Protein AF-A0A1N7MFC1-F1 (afdb_monomer_lite)

Foldseek 3Di:
DKKKKWAWPVLLQLVLLLQCQLDDHDVSNCQFDPFFKAAPVGTTTTMHMDDDDPVSVVQLQDDTDDDPVQPCPVVHGPHDVVSSVLLSVQEDEDDDQEADDNRHIYMYPDDDNVVNCVSNRMDGDPPDD

Structure (mmCIF, N/CA/C/O backbone):
data_AF-A0A1N7MFC1-F1
#
_entry.id   AF-A0A1N7MFC1-F1
#
loop_
_atom_site.group_PDB
_atom_site.id
_atom_site.type_symbol
_atom_site.label_atom_id
_atom_site.label_alt_id
_atom_site.label_comp_id
_atom_site.label_asym_id
_atom_site.label_entity_id
_atom_site.label_seq_id
_atom_site.pdbx_PDB_ins_code
_atom_site.Cartn_x
_atom_site.Cartn_y
_atom_site.Cartn_z
_atom_site.occupancy
_atom_site.B_iso_or_equiv
_atom_site.auth_seq_id
_atom_site.auth_comp_id
_atom_site.auth_asym_id
_atom_site.auth_atom_id
_atom_site.pdbx_PDB_model_num
ATOM 1 N N . MET A 1 1 ? -9.029 -6.729 -11.750 1.00 90.50 1 MET A N 1
ATOM 2 C CA . MET A 1 1 ? -9.724 -7.204 -10.535 1.00 90.50 1 MET A CA 1
ATOM 3 C C . MET A 1 1 ? -9.499 -6.149 -9.487 1.00 90.50 1 MET A C 1
ATOM 5 O O . MET A 1 1 ? -8.380 -5.658 -9.390 1.00 90.50 1 MET A O 1
ATOM 9 N N . ARG A 1 2 ? -10.517 -5.794 -8.714 1.00 94.44 2 ARG A N 1
ATOM 10 C CA . ARG A 1 2 ? -10.350 -4.764 -7.697 1.00 94.44 2 ARG A CA 1
ATOM 11 C C . ARG A 1 2 ? -9.606 -5.302 -6.485 1.00 94.44 2 ARG A C 1
ATOM 13 O O . ARG A 1 2 ? -9.936 -6.381 -5.994 1.00 94.44 2 ARG A O 1
ATOM 20 N N . ILE A 1 3 ? -8.622 -4.537 -6.027 1.00 95.81 3 ILE A N 1
ATOM 21 C CA . ILE A 1 3 ? -7.920 -4.750 -4.765 1.00 95.81 3 ILE A CA 1
ATOM 22 C C . ILE A 1 3 ? -8.135 -3.510 -3.910 1.00 95.81 3 ILE A C 1
ATOM 24 O O . ILE A 1 3 ? -7.953 -2.386 -4.380 1.00 95.81 3 ILE A O 1
ATOM 28 N N . THR A 1 4 ? -8.523 -3.729 -2.661 1.00 97.50 4 THR A N 1
ATOM 29 C CA . THR A 1 4 ? -8.573 -2.693 -1.633 1.00 97.50 4 THR A CA 1
ATOM 30 C C . THR A 1 4 ? -7.494 -2.989 -0.611 1.00 97.50 4 THR A C 1
ATOM 32 O O . THR A 1 4 ? -7.359 -4.133 -0.182 1.00 97.50 4 THR A O 1
ATOM 35 N N . VAL A 1 5 ? -6.715 -1.977 -0.249 1.00 98.19 5 VAL A N 1
ATOM 36 C CA . VAL A 1 5 ? -5.572 -2.091 0.653 1.00 98.19 5 VAL A CA 1
ATOM 37 C C . VAL A 1 5 ? -5.760 -1.150 1.831 1.00 98.19 5 VAL A C 1
ATOM 39 O O . VAL A 1 5 ? -6.032 0.032 1.621 1.00 98.19 5 VAL A O 1
ATOM 42 N N . ALA A 1 6 ? -5.579 -1.666 3.043 1.00 98.44 6 ALA A N 1
ATOM 43 C CA . ALA A 1 6 ? -5.440 -0.898 4.270 1.00 98.44 6 ALA A CA 1
ATOM 44 C C . ALA A 1 6 ? -3.969 -0.888 4.699 1.00 98.44 6 ALA A C 1
ATOM 46 O O . ALA A 1 6 ? -3.378 -1.931 4.982 1.00 98.44 6 ALA A O 1
ATOM 47 N N . CYS A 1 7 ? -3.378 0.303 4.732 1.00 98.62 7 CYS A N 1
ATOM 48 C CA . CYS A 1 7 ? -2.017 0.537 5.185 1.00 98.62 7 CYS A CA 1
ATOM 49 C C . CYS A 1 7 ? -2.054 1.198 6.569 1.00 98.62 7 CYS A C 1
ATOM 51 O O . CYS A 1 7 ? -2.619 2.291 6.681 1.00 98.62 7 CYS A O 1
ATOM 53 N N . PRO A 1 8 ? -1.461 0.597 7.613 1.00 98.50 8 PRO A N 1
ATOM 54 C CA . PRO A 1 8 ? -1.375 1.238 8.919 1.00 98.50 8 PRO A CA 1
ATOM 55 C C . PRO A 1 8 ? -0.527 2.511 8.833 1.00 98.50 8 PRO A C 1
ATOM 57 O O . PRO A 1 8 ? 0.390 2.605 8.012 1.00 98.50 8 PRO A O 1
ATOM 60 N N . GLU A 1 9 ? -0.835 3.494 9.683 1.00 98.31 9 GLU A N 1
ATOM 61 C CA . GLU A 1 9 ? -0.192 4.818 9.693 1.00 98.31 9 GLU A CA 1
ATOM 62 C C . GLU A 1 9 ? 1.343 4.742 9.745 1.00 98.31 9 GLU A C 1
ATOM 64 O O . GLU A 1 9 ? 2.027 5.496 9.055 1.00 98.31 9 GLU A O 1
ATOM 69 N N . SER A 1 10 ? 1.885 3.774 10.486 1.00 98.12 10 SER A N 1
ATOM 70 C CA . SER A 1 10 ? 3.325 3.531 10.635 1.00 98.12 10 SER A CA 1
ATOM 71 C C . SER A 1 10 ? 4.030 3.045 9.362 1.00 98.12 10 SER A C 1
ATOM 73 O O . SER A 1 10 ? 5.252 3.151 9.283 1.00 98.12 10 SER A O 1
ATOM 75 N N . LEU A 1 11 ? 3.296 2.518 8.374 1.00 98.62 11 LEU A N 1
ATOM 76 C CA . LEU A 1 11 ? 3.854 1.945 7.142 1.00 98.62 11 LEU A CA 1
ATOM 77 C C . LEU A 1 11 ? 3.588 2.794 5.891 1.00 98.62 11 LEU A C 1
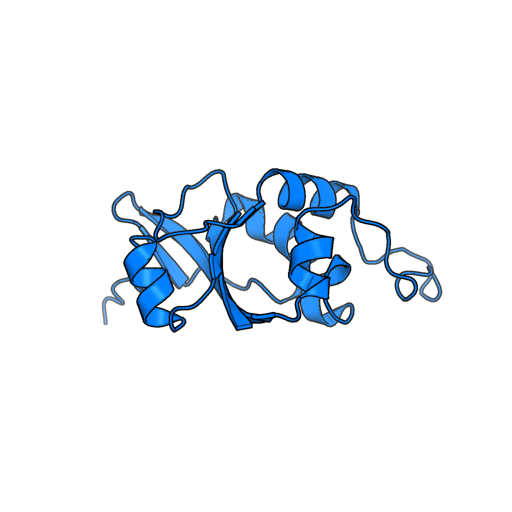ATOM 79 O O . LEU A 1 11 ? 4.024 2.409 4.809 1.00 98.62 11 LEU A O 1
ATOM 83 N N . ILE A 1 12 ? 2.914 3.944 6.010 1.00 98.69 12 ILE A N 1
ATOM 84 C CA . ILE A 1 12 ? 2.500 4.772 4.859 1.00 98.69 12 ILE A CA 1
ATOM 85 C C . ILE A 1 12 ? 3.685 5.167 3.968 1.00 98.69 12 ILE A C 1
ATOM 87 O O . ILE A 1 12 ? 3.604 5.046 2.745 1.00 98.69 12 ILE A O 1
ATOM 91 N N . GLU A 1 13 ? 4.791 5.624 4.560 1.00 98.44 13 GLU A N 1
ATOM 92 C CA . GLU A 1 13 ? 5.976 6.041 3.800 1.00 98.44 13 GLU A CA 1
ATOM 93 C C . GLU A 1 13 ? 6.563 4.871 2.996 1.00 98.44 13 GLU A C 1
ATOM 95 O O . GLU A 1 13 ? 6.757 4.969 1.781 1.00 98.44 13 GLU A O 1
ATOM 100 N N . ASP A 1 14 ? 6.772 3.732 3.656 1.00 98.75 14 ASP A N 1
ATOM 101 C CA . ASP A 1 14 ? 7.294 2.522 3.023 1.00 98.75 14 ASP A CA 1
ATOM 102 C C . ASP A 1 14 ? 6.338 2.003 1.932 1.00 98.75 14 ASP A C 1
ATOM 104 O O . ASP A 1 14 ? 6.770 1.632 0.835 1.00 98.75 14 ASP A O 1
ATOM 108 N N . ALA A 1 15 ? 5.029 2.033 2.195 1.00 98.62 15 ALA A N 1
ATOM 109 C CA . ALA A 1 15 ? 3.992 1.590 1.270 1.00 98.62 15 ALA A CA 1
ATOM 110 C C . ALA A 1 15 ? 3.910 2.469 0.015 1.00 98.62 15 ALA A C 1
ATOM 112 O O . ALA A 1 15 ? 3.705 1.951 -1.082 1.00 98.62 15 ALA A O 1
ATOM 113 N N . ASN A 1 16 ? 4.128 3.780 0.141 1.00 98.75 16 ASN A N 1
ATOM 114 C CA . ASN A 1 16 ? 4.210 4.690 -1.002 1.00 98.75 16 ASN A CA 1
ATOM 115 C C . ASN A 1 16 ? 5.445 4.410 -1.873 1.00 98.75 16 ASN A C 1
ATOM 117 O O . ASN A 1 16 ? 5.371 4.483 -3.102 1.00 98.75 16 ASN A O 1
ATOM 121 N N . HIS A 1 17 ? 6.570 4.007 -1.273 1.00 98.62 17 HIS A N 1
ATOM 122 C CA . HIS A 1 17 ? 7.718 3.531 -2.046 1.00 98.62 17 HIS A CA 1
ATOM 123 C C . HIS A 1 17 ? 7.427 2.220 -2.777 1.00 98.62 17 HIS A C 1
ATOM 125 O O . HIS A 1 17 ? 7.812 2.084 -3.939 1.00 98.62 17 HIS A O 1
ATOM 131 N N . LEU A 1 18 ? 6.715 1.282 -2.148 1.00 98.56 18 LEU A N 1
ATOM 132 C CA . LEU A 1 18 ? 6.266 0.064 -2.825 1.00 98.56 18 LEU A CA 1
ATOM 133 C C . LEU A 1 18 ? 5.278 0.368 -3.962 1.00 98.56 18 LEU A C 1
ATOM 135 O O . LEU A 1 18 ? 5.382 -0.229 -5.032 1.00 98.56 18 LEU A O 1
ATOM 139 N N . ALA A 1 19 ? 4.361 1.317 -3.771 1.00 98.19 19 ALA A N 1
ATOM 140 C CA . ALA A 1 19 ? 3.418 1.730 -4.805 1.00 98.19 19 ALA A CA 1
ATOM 141 C C . ALA A 1 19 ? 4.147 2.248 -6.055 1.00 98.19 19 ALA A C 1
ATOM 143 O O . ALA A 1 19 ? 3.868 1.774 -7.153 1.00 98.19 19 ALA A O 1
ATOM 144 N N . MET A 1 20 ? 5.164 3.103 -5.893 1.00 97.88 20 MET A N 1
ATOM 145 C CA . MET A 1 20 ? 6.024 3.539 -7.006 1.00 97.88 20 MET A CA 1
ATOM 146 C C . MET A 1 20 ? 6.710 2.374 -7.736 1.00 97.88 20 MET A C 1
ATOM 148 O O . MET A 1 20 ? 6.895 2.434 -8.951 1.00 97.88 20 MET A O 1
ATOM 152 N N . VAL A 1 21 ? 7.083 1.308 -7.023 1.00 97.62 21 VAL A N 1
ATOM 153 C CA . VAL A 1 21 ? 7.688 0.119 -7.641 1.00 97.62 21 VAL A CA 1
ATOM 154 C C . VAL A 1 21 ? 6.675 -0.681 -8.460 1.00 97.62 21 VAL A C 1
ATOM 156 O O . VAL A 1 21 ? 6.994 -1.130 -9.560 1.00 97.62 21 VAL A O 1
ATOM 159 N N . LEU A 1 22 ? 5.469 -0.883 -7.927 1.00 96.38 22 LEU A N 1
ATOM 160 C CA . LEU A 1 22 ? 4.472 -1.784 -8.514 1.00 96.38 22 LEU A CA 1
ATOM 161 C C . LEU A 1 22 ? 3.567 -1.119 -9.565 1.00 96.38 22 LEU A C 1
ATOM 163 O O . LEU A 1 22 ? 2.934 -1.828 -10.356 1.00 96.38 22 LEU A O 1
ATOM 167 N N . ALA A 1 23 ? 3.473 0.212 -9.564 1.00 93.94 23 ALA A N 1
ATOM 168 C CA . ALA A 1 23 ? 2.546 0.974 -10.394 1.00 93.94 23 ALA A CA 1
ATOM 169 C C . ALA A 1 23 ? 3.238 1.660 -11.592 1.00 93.94 23 ALA A C 1
ATOM 171 O O . ALA A 1 23 ? 3.934 1.001 -12.369 1.00 93.94 23 ALA A O 1
ATOM 172 N N . HIS A 1 24 ? 2.961 2.943 -11.827 1.00 91.69 24 HIS A N 1
ATOM 173 C CA . HIS A 1 24 ? 3.229 3.634 -13.085 1.00 91.69 24 HIS A CA 1
ATOM 174 C C . HIS A 1 24 ? 4.387 4.634 -13.012 1.00 91.69 24 HIS A C 1
ATOM 176 O O . HIS A 1 24 ? 5.063 4.828 -14.024 1.00 91.69 24 HIS A O 1
ATOM 182 N N . GLY A 1 25 ? 4.642 5.262 -11.863 1.00 94.62 25 GLY A N 1
ATOM 183 C CA . GLY A 1 25 ? 5.688 6.273 -11.754 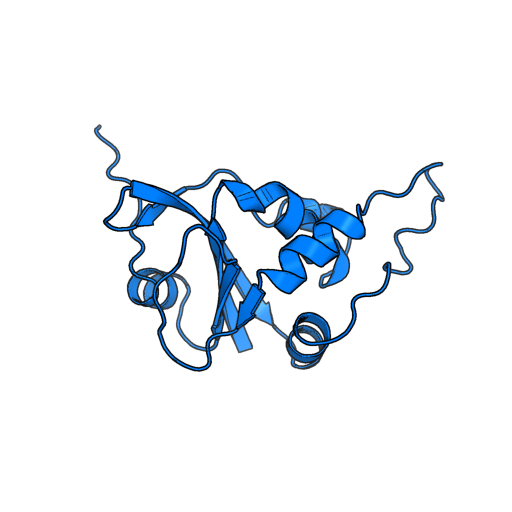1.00 94.62 25 GLY A CA 1
ATOM 184 C C . GLY A 1 25 ? 5.738 7.037 -10.426 1.00 94.62 25 GLY A C 1
ATOM 185 O O . GLY A 1 25 ? 5.128 6.636 -9.438 1.00 94.62 25 GLY A O 1
ATOM 186 N N . PRO A 1 26 ? 6.446 8.184 -10.397 1.00 95.19 26 PRO A N 1
ATOM 187 C CA . PRO A 1 26 ? 6.655 8.970 -9.177 1.00 95.19 26 PRO A CA 1
ATOM 188 C C . PRO A 1 26 ? 5.370 9.435 -8.475 1.00 95.19 26 PRO A C 1
ATOM 190 O O . PRO A 1 26 ? 5.361 9.596 -7.258 1.00 95.19 26 PRO A O 1
ATOM 193 N N . ALA A 1 27 ? 4.285 9.654 -9.227 1.00 96.12 27 ALA A N 1
ATOM 194 C CA . ALA A 1 27 ? 2.997 10.078 -8.673 1.00 96.12 27 ALA A CA 1
ATOM 195 C C . ALA A 1 27 ? 2.393 9.033 -7.719 1.00 96.12 27 ALA A C 1
ATOM 197 O O . ALA A 1 27 ? 1.685 9.394 -6.782 1.00 96.12 27 ALA A O 1
ATOM 198 N N . ASP A 1 28 ? 2.734 7.754 -7.892 1.00 97.25 28 ASP A N 1
ATOM 199 C CA . ASP A 1 28 ? 2.266 6.680 -7.014 1.00 97.25 28 ASP A CA 1
ATOM 200 C C . ASP A 1 28 ? 2.874 6.769 -5.603 1.00 97.25 28 ASP A C 1
ATOM 202 O O . ASP A 1 28 ? 2.379 6.132 -4.676 1.00 97.25 28 ASP A O 1
ATOM 206 N N . GLY A 1 29 ? 3.873 7.636 -5.392 1.00 97.19 29 GLY A N 1
ATOM 207 C CA . GLY A 1 29 ? 4.359 8.012 -4.062 1.00 97.19 29 GLY A CA 1
ATOM 208 C C . GLY A 1 29 ? 3.328 8.769 -3.210 1.00 97.19 29 GLY A C 1
ATOM 209 O O . GLY A 1 29 ? 3.622 9.109 -2.069 1.00 97.19 29 GLY A O 1
ATOM 210 N N . GLN A 1 30 ? 2.138 9.041 -3.754 1.00 97.19 30 GLN A N 1
ATOM 211 C CA . GLN A 1 30 ? 0.998 9.654 -3.067 1.00 97.19 30 GLN A CA 1
ATOM 212 C C . GLN A 1 30 ? -0.203 8.700 -2.943 1.00 97.19 30 GLN A C 1
ATOM 214 O O . GLN A 1 30 ? -1.309 9.147 -2.646 1.00 97.19 30 GLN A O 1
ATOM 219 N N . THR A 1 31 ? -0.009 7.398 -3.180 1.00 97.81 31 THR A N 1
ATOM 220 C CA . THR A 1 31 ? -1.086 6.392 -3.121 1.00 97.81 31 THR A CA 1
ATOM 221 C C . THR A 1 31 ? -1.780 6.378 -1.759 1.00 97.81 31 THR A C 1
ATOM 223 O O . THR A 1 31 ? -3.007 6.348 -1.681 1.00 97.81 31 THR A O 1
ATOM 226 N N . TYR A 1 32 ? -0.996 6.423 -0.683 1.00 98.06 32 TYR A N 1
ATOM 227 C CA . TYR A 1 32 ? -1.474 6.467 0.691 1.00 98.06 32 TYR A CA 1
ATOM 228 C C . TYR A 1 32 ? -1.269 7.876 1.249 1.00 98.06 32 TYR A C 1
ATOM 230 O O . TYR A 1 32 ? -0.139 8.314 1.477 1.00 98.06 32 TYR A O 1
ATOM 238 N N . GLY A 1 33 ? -2.383 8.589 1.429 1.00 95.50 33 GLY A N 1
ATOM 239 C CA . GLY A 1 33 ? -2.430 9.913 2.049 1.00 95.50 33 GLY A CA 1
ATOM 240 C C . GLY A 1 33 ? -2.597 9.851 3.569 1.00 95.50 33 GLY A C 1
ATOM 241 O O . GLY A 1 33 ? -2.216 8.878 4.215 1.00 95.50 33 GLY A O 1
ATOM 242 N N . ALA A 1 34 ? -3.199 10.892 4.151 1.00 95.75 34 ALA A N 1
ATOM 243 C CA . ALA A 1 34 ? -3.496 10.919 5.582 1.00 95.75 34 ALA A CA 1
ATOM 244 C C . ALA A 1 34 ? -4.455 9.772 5.978 1.00 95.75 34 ALA A C 1
ATOM 246 O O . ALA A 1 34 ? -5.427 9.519 5.257 1.00 95.75 34 ALA A O 1
ATOM 247 N N . PRO A 1 35 ? -4.228 9.090 7.117 1.00 95.06 35 PRO A N 1
ATOM 248 C CA . PRO A 1 35 ? -5.070 7.976 7.518 1.00 95.06 35 PRO A CA 1
ATOM 249 C C . PRO A 1 35 ? -6.451 8.471 7.964 1.00 95.06 35 PRO A C 1
ATOM 251 O O . PRO A 1 35 ? -6.589 9.242 8.922 1.00 95.06 35 PRO A O 1
ATOM 254 N N . GLY A 1 36 ? -7.463 8.018 7.224 1.00 95.81 36 GLY A N 1
ATOM 255 C CA . GLY A 1 36 ? -8.871 8.398 7.358 1.00 95.81 36 GLY A CA 1
ATOM 256 C C . GLY A 1 36 ? -9.784 7.228 7.716 1.00 95.81 36 GLY A C 1
ATOM 257 O O . GLY A 1 36 ? -10.990 7.340 7.537 1.00 95.81 36 GLY A O 1
ATOM 258 N N . TRP A 1 37 ? -9.219 6.111 8.174 1.00 97.12 37 TRP A N 1
ATOM 259 C CA . TRP A 1 37 ? -9.942 4.925 8.632 1.00 97.12 37 TRP A CA 1
ATOM 260 C C . TRP A 1 37 ? -9.378 4.464 9.973 1.00 97.12 37 TRP A C 1
ATOM 262 O O . TRP A 1 37 ? -8.193 4.671 10.243 1.00 97.12 37 TRP A O 1
ATOM 272 N N . VAL A 1 38 ? -10.219 3.857 10.806 1.00 97.62 38 VAL A N 1
ATOM 273 C CA . VAL A 1 38 ? -9.855 3.395 12.149 1.00 97.62 38 VAL A CA 1
ATOM 274 C C . VAL A 1 38 ? -10.430 2.004 12.417 1.00 97.62 38 VAL A C 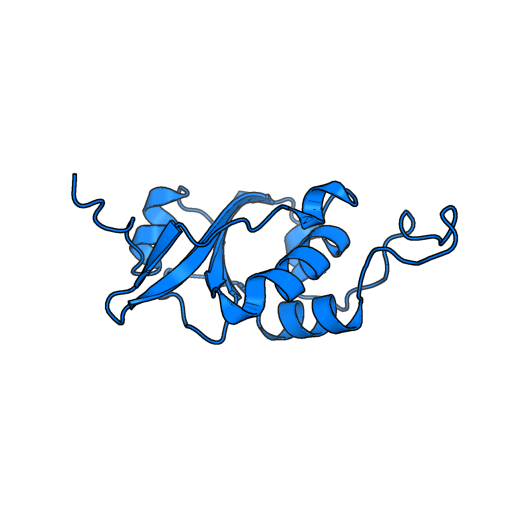1
ATOM 276 O O . VAL A 1 38 ? -11.526 1.699 11.943 1.00 97.62 38 VAL A O 1
ATOM 279 N N . ASP A 1 39 ? -9.693 1.164 13.143 1.00 97.06 39 ASP A N 1
ATOM 280 C CA . ASP A 1 39 ? -10.203 -0.111 13.663 1.00 97.06 39 ASP A CA 1
ATOM 281 C C . ASP A 1 39 ? -10.834 0.044 15.063 1.00 97.06 39 ASP A C 1
ATOM 283 O O . ASP A 1 39 ? -10.797 1.110 15.679 1.00 97.06 39 ASP A O 1
ATOM 287 N N . ALA A 1 40 ? -11.407 -1.034 15.605 1.00 96.06 40 ALA A N 1
ATOM 288 C CA . ALA A 1 40 ? -12.023 -1.018 16.937 1.00 96.06 40 ALA A CA 1
ATOM 289 C C . ALA A 1 40 ? -11.032 -0.755 18.094 1.00 96.06 40 ALA A C 1
ATOM 291 O O . ALA A 1 40 ? -11.463 -0.423 19.198 1.00 96.06 40 ALA A O 1
ATOM 292 N N . ALA A 1 41 ? -9.724 -0.912 17.861 1.00 95.94 41 ALA A N 1
ATOM 293 C CA . ALA A 1 41 ? -8.665 -0.647 18.833 1.00 95.94 41 ALA A CA 1
ATOM 294 C C . ALA A 1 41 ? -8.092 0.779 18.718 1.00 95.94 41 ALA A C 1
ATOM 296 O O . ALA A 1 41 ? -7.254 1.169 19.530 1.00 95.94 41 ALA A O 1
ATOM 297 N N . GLY A 1 42 ? -8.553 1.572 17.746 1.00 95.81 42 GLY A N 1
ATOM 298 C CA . GLY A 1 42 ? -8.098 2.941 17.526 1.00 95.81 42 GLY A CA 1
ATOM 299 C C . GLY A 1 42 ? -6.868 3.065 16.623 1.00 95.81 42 GLY A C 1
ATOM 300 O O . GLY A 1 42 ? -6.355 4.176 16.473 1.00 95.81 42 GLY A O 1
ATOM 301 N N . HIS A 1 43 ? -6.380 1.983 16.004 1.00 97.75 43 HIS A N 1
ATOM 302 C CA . HIS A 1 43 ? -5.290 2.102 15.034 1.00 97.75 43 HIS A CA 1
ATOM 303 C C . HIS A 1 43 ? -5.800 2.752 13.751 1.00 97.75 43 HIS A C 1
ATOM 305 O O . HIS A 1 43 ? -6.921 2.500 13.309 1.00 97.75 43 HIS A O 1
ATOM 311 N N . ARG A 1 44 ? -4.962 3.597 13.149 1.00 97.88 44 ARG A N 1
ATOM 312 C CA . ARG A 1 44 ? -5.329 4.432 12.005 1.00 97.88 44 ARG A CA 1
ATOM 313 C C . ARG A 1 44 ? -4.731 3.886 10.715 1.00 97.88 44 ARG A C 1
ATOM 315 O O . ARG A 1 44 ? -3.572 3.470 10.690 1.00 97.88 44 ARG A O 1
ATOM 322 N N . TYR A 1 45 ? -5.510 3.948 9.639 1.00 98.50 45 TYR A N 1
ATOM 323 C CA . TYR A 1 45 ? -5.155 3.378 8.343 1.00 98.50 45 TYR A CA 1
ATOM 324 C C . TYR A 1 45 ? -5.404 4.362 7.197 1.00 98.50 45 TYR A C 1
ATOM 326 O O . TYR A 1 45 ? -6.439 5.035 7.126 1.00 98.50 45 TYR A O 1
ATOM 334 N N . ALA A 1 46 ? -4.455 4.423 6.267 1.00 98.31 46 ALA A N 1
ATOM 335 C CA . ALA A 1 46 ? -4.645 4.995 4.942 1.00 98.31 46 ALA A CA 1
ATOM 336 C C . ALA A 1 46 ? -5.064 3.876 3.988 1.00 98.31 46 ALA A C 1
ATOM 338 O O . ALA A 1 46 ? -4.483 2.793 4.005 1.00 98.31 46 ALA A O 1
ATOM 339 N N . CYS A 1 47 ? -6.078 4.123 3.162 1.00 97.69 47 CYS A N 1
ATOM 340 C CA . CYS A 1 47 ? -6.661 3.081 2.325 1.00 97.69 47 CYS A CA 1
ATOM 341 C C . CYS A 1 47 ? -6.667 3.480 0.852 1.00 97.69 47 CYS A C 1
ATOM 343 O O . CYS A 1 47 ? -6.922 4.638 0.524 1.00 97.69 47 CYS A O 1
ATOM 345 N N . ALA A 1 48 ? -6.443 2.507 -0.028 1.00 97.50 48 ALA A N 1
ATOM 346 C CA . ALA A 1 48 ? -6.512 2.674 -1.476 1.00 97.50 48 ALA A CA 1
ATOM 347 C C . ALA A 1 48 ? -7.330 1.536 -2.096 1.00 97.50 48 ALA A C 1
ATOM 349 O O . ALA A 1 48 ? -7.268 0.399 -1.634 1.00 97.50 48 ALA A O 1
ATOM 350 N N . SER A 1 49 ? -8.098 1.823 -3.147 1.00 96.62 49 SER A N 1
ATOM 351 C CA . SER A 1 49 ? -8.838 0.809 -3.906 1.00 96.62 49 SER A CA 1
ATOM 352 C C . SER A 1 49 ? -8.632 1.047 -5.394 1.00 96.62 49 SER A C 1
ATOM 354 O O . SER A 1 49 ? -8.876 2.150 -5.883 1.00 96.62 49 SER A O 1
ATOM 356 N N . PHE A 1 50 ? -8.148 0.034 -6.109 1.00 95.25 50 PHE A N 1
ATOM 357 C CA . PHE A 1 50 ? -7.741 0.165 -7.507 1.00 95.25 50 PHE A CA 1
ATOM 358 C C . PHE A 1 50 ? -7.959 -1.128 -8.295 1.00 95.25 50 PHE A C 1
ATOM 360 O O . PHE A 1 50 ? -8.088 -2.220 -7.737 1.00 95.25 50 PHE A O 1
ATOM 367 N N . GLU A 1 51 ? -7.995 -1.002 -9.621 1.00 94.69 51 GLU A N 1
ATOM 368 C CA . GLU A 1 51 ? -8.004 -2.152 -10.522 1.00 94.69 51 GLU A CA 1
ATOM 369 C C . GLU A 1 51 ? -6.589 -2.705 -10.697 1.00 94.69 51 GLU A C 1
ATOM 371 O O . GLU A 1 51 ? -5.704 -2.058 -11.253 1.00 94.69 51 GLU A O 1
ATOM 376 N N . ALA A 1 52 ? -6.385 -3.940 -10.254 1.00 93.06 52 ALA A N 1
ATOM 377 C CA . ALA A 1 52 ? -5.147 -4.674 -10.424 1.00 93.06 52 ALA A CA 1
ATOM 378 C C . ALA A 1 52 ? -5.224 -5.623 -11.627 1.00 93.06 52 ALA A C 1
ATOM 380 O O . ALA A 1 52 ? -6.167 -6.412 -11.794 1.00 93.06 52 ALA A O 1
ATOM 381 N N . ARG A 1 53 ? -4.175 -5.578 -12.452 1.00 93.00 53 ARG A N 1
ATOM 382 C CA . ARG A 1 53 ? -3.881 -6.590 -13.476 1.00 93.00 53 ARG A CA 1
ATOM 383 C C . ARG A 1 53 ? -3.222 -7.814 -12.836 1.00 93.00 53 ARG A C 1
ATOM 385 O O . ARG A 1 53 ? -2.527 -7.678 -11.835 1.00 93.00 53 ARG A O 1
ATOM 392 N N . ALA A 1 54 ? -3.342 -8.990 -13.454 1.00 90.81 54 ALA A N 1
ATOM 393 C CA . ALA A 1 54 ? -2.696 -10.214 -12.957 1.00 90.81 54 ALA A CA 1
ATOM 394 C C . ALA A 1 54 ? -1.176 -10.049 -12.743 1.00 90.81 54 ALA A C 1
ATOM 396 O O . ALA A 1 54 ? -0.629 -10.533 -11.757 1.00 90.81 54 ALA A O 1
ATOM 397 N N . ALA A 1 55 ? -0.507 -9.281 -13.612 1.00 91.06 55 ALA A N 1
ATOM 398 C CA . ALA A 1 55 ? 0.915 -8.968 -13.468 1.00 91.06 55 ALA A CA 1
ATOM 399 C C . ALA A 1 55 ? 1.245 -8.157 -12.200 1.00 91.06 55 ALA A C 1
ATOM 401 O O . ALA A 1 55 ? 2.338 -8.295 -11.668 1.00 91.06 55 ALA A O 1
ATOM 402 N N . TRP A 1 56 ? 0.315 -7.333 -11.704 1.00 92.62 56 TRP A N 1
ATOM 403 C CA . TRP A 1 56 ? 0.502 -6.597 -10.451 1.00 92.62 56 TRP A CA 1
ATOM 404 C C . TRP A 1 56 ? 0.516 -7.560 -9.263 1.00 92.62 56 TRP A C 1
ATOM 406 O O . TRP A 1 56 ? 1.394 -7.468 -8.419 1.00 92.62 56 TRP A O 1
ATOM 416 N N . ILE A 1 57 ? -0.401 -8.534 -9.245 1.00 91.75 57 ILE A N 1
ATOM 417 C CA . ILE A 1 57 ? -0.486 -9.552 -8.185 1.00 91.75 57 ILE A CA 1
ATOM 418 C C . ILE A 1 57 ? 0.794 -10.387 -8.152 1.00 91.75 57 ILE A C 1
ATOM 420 O O . ILE A 1 57 ? 1.396 -10.555 -7.096 1.00 91.75 57 ILE A O 1
ATOM 424 N N . ALA A 1 58 ? 1.248 -10.842 -9.323 1.00 92.00 58 ALA A N 1
ATOM 425 C CA . ALA A 1 58 ? 2.499 -11.582 -9.441 1.00 92.00 58 ALA A CA 1
ATOM 426 C C . ALA A 1 58 ? 3.708 -10.756 -8.965 1.00 92.00 58 ALA A C 1
ATOM 428 O O . ALA A 1 58 ? 4.562 -11.279 -8.257 1.00 92.00 58 ALA A O 1
ATOM 429 N N . ALA A 1 59 ? 3.770 -9.465 -9.313 1.00 92.25 59 ALA A N 1
ATOM 430 C CA . ALA A 1 59 ? 4.846 -8.577 -8.877 1.00 92.25 59 ALA A CA 1
ATOM 431 C C . ALA A 1 59 ? 4.811 -8.308 -7.364 1.00 92.25 59 ALA A C 1
ATOM 433 O O . ALA A 1 59 ? 5.853 -8.327 -6.720 1.00 92.25 59 ALA A O 1
ATOM 434 N N . ALA A 1 60 ? 3.622 -8.119 -6.786 1.00 93.62 60 ALA A N 1
ATOM 435 C CA . ALA A 1 60 ? 3.442 -7.899 -5.354 1.00 93.62 60 ALA A CA 1
ATOM 436 C C . ALA A 1 60 ? 3.920 -9.094 -4.509 1.00 93.62 60 ALA A C 1
ATOM 438 O O . ALA A 1 60 ? 4.409 -8.899 -3.399 1.00 93.62 60 ALA A O 1
ATOM 439 N N . GLN A 1 61 ? 3.821 -10.313 -5.048 1.00 92.31 61 GLN A N 1
ATOM 440 C CA . GLN A 1 61 ? 4.219 -11.563 -4.389 1.00 92.31 61 GLN A CA 1
ATOM 441 C C . GLN A 1 61 ? 5.637 -12.042 -4.754 1.00 92.31 61 GLN A C 1
ATOM 443 O O . GLN A 1 61 ? 6.117 -13.024 -4.189 1.00 92.31 61 GLN A O 1
ATOM 448 N N . GLY A 1 62 ? 6.296 -11.393 -5.716 1.00 93.81 62 GLY A N 1
ATOM 449 C CA . GLY A 1 62 ? 7.623 -11.765 -6.210 1.00 93.81 62 GLY A CA 1
ATOM 450 C C . GLY A 1 62 ? 8.715 -10.773 -5.800 1.00 93.81 62 GLY A C 1
ATOM 451 O O . GLY A 1 62 ? 8.415 -9.715 -5.257 1.00 93.81 62 GLY A O 1
ATOM 452 N N . PRO A 1 63 ? 9.997 -11.067 -6.075 1.00 95.19 63 PRO A N 1
ATOM 453 C CA . PRO A 1 63 ? 11.081 -10.128 -5.801 1.00 95.19 63 PRO A CA 1
ATOM 454 C C . PRO A 1 63 ? 10.875 -8.787 -6.520 1.00 95.19 63 PRO A C 1
ATOM 456 O O . PRO A 1 63 ? 10.725 -8.754 -7.744 1.00 95.19 63 PRO A O 1
ATOM 459 N N . ILE A 1 64 ? 10.907 -7.679 -5.776 1.00 96.25 64 ILE A N 1
ATOM 460 C CA . ILE A 1 64 ? 10.844 -6.339 -6.368 1.00 96.25 64 ILE A CA 1
ATOM 461 C C . ILE A 1 64 ? 12.172 -5.928 -7.007 1.00 96.25 64 ILE A C 1
ATOM 463 O O . ILE A 1 64 ? 13.257 -6.199 -6.491 1.00 96.25 64 ILE A O 1
ATOM 467 N N . ALA A 1 65 ? 12.077 -5.200 -8.116 1.00 96.12 65 ALA A N 1
ATOM 468 C CA . ALA A 1 65 ? 13.207 -4.588 -8.801 1.00 96.12 65 ALA A CA 1
ATOM 469 C C . ALA A 1 65 ? 12.981 -3.081 -8.940 1.00 96.12 65 ALA A C 1
ATOM 471 O O . ALA A 1 65 ? 11.841 -2.616 -8.976 1.00 96.12 65 ALA A O 1
ATOM 472 N N . ARG A 1 66 ? 14.069 -2.308 -9.028 1.00 96.75 66 ARG A N 1
ATOM 473 C CA . ARG A 1 66 ? 13.964 -0.866 -9.266 1.00 96.75 66 ARG A CA 1
ATOM 474 C C . ARG A 1 66 ? 13.325 -0.622 -10.643 1.00 96.75 66 ARG A C 1
ATOM 476 O O . ARG A 1 66 ? 13.820 -1.187 -11.621 1.00 96.75 66 ARG A O 1
ATOM 483 N N . PRO A 1 67 ? 12.275 0.210 -10.746 1.00 95.69 67 PRO A N 1
ATOM 484 C CA . PRO A 1 67 ? 11.679 0.543 -12.032 1.00 95.69 67 PRO A CA 1
ATOM 485 C C . PRO A 1 67 ? 12.665 1.245 -12.967 1.00 95.69 67 PRO A C 1
ATOM 487 O O . PRO A 1 67 ? 13.478 2.054 -12.526 1.00 95.69 67 PRO A O 1
ATOM 490 N N . ALA A 1 68 ? 12.544 0.993 -14.272 1.00 94.81 68 ALA A N 1
ATOM 491 C CA . ALA A 1 68 ? 13.426 1.591 -15.277 1.00 94.81 68 ALA A CA 1
ATOM 492 C C . ALA A 1 68 ? 13.324 3.124 -15.351 1.00 94.81 68 ALA A C 1
ATOM 494 O O . ALA A 1 68 ? 14.283 3.762 -15.760 1.00 94.81 68 ALA A O 1
ATOM 495 N N . TRP A 1 69 ? 12.190 3.711 -14.953 1.00 94.31 69 TRP A N 1
ATOM 496 C CA . TRP A 1 6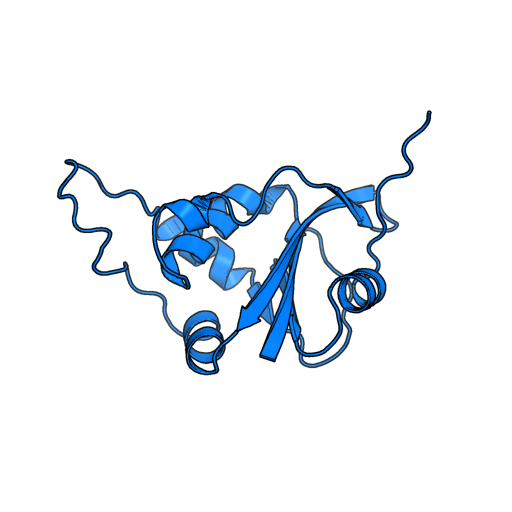9 ? 12.012 5.167 -14.916 1.00 94.31 69 TRP A CA 1
ATOM 497 C C . TRP A 1 69 ? 12.794 5.837 -13.777 1.00 94.31 69 TRP A C 1
ATOM 499 O O . TRP A 1 69 ? 13.026 7.041 -13.818 1.00 94.31 69 TRP A O 1
ATOM 509 N N . ASP A 1 70 ? 13.194 5.082 -12.750 1.00 95.81 70 ASP A N 1
ATOM 510 C CA . ASP A 1 70 ? 13.963 5.597 -11.619 1.00 95.81 70 ASP A CA 1
ATOM 511 C C . ASP A 1 70 ? 15.468 5.496 -11.924 1.00 95.81 70 ASP A C 1
ATOM 513 O O . ASP A 1 70 ? 16.209 4.732 -11.304 1.00 95.81 70 ASP A O 1
ATOM 517 N N . ASP A 1 71 ? 15.910 6.233 -12.946 1.00 90.00 71 ASP A N 1
ATOM 518 C CA . ASP A 1 71 ? 17.200 6.074 -13.639 1.00 90.00 71 ASP A CA 1
ATOM 519 C C . ASP A 1 71 ? 18.268 7.138 -13.302 1.00 90.00 71 ASP A C 1
ATOM 521 O O . ASP A 1 71 ? 19.312 7.200 -13.950 1.00 90.00 71 ASP A O 1
ATOM 525 N N . LYS A 1 72 ? 18.058 7.955 -12.257 1.00 86.00 72 LYS A N 1
ATOM 526 C CA . LYS A 1 72 ? 18.924 9.094 -11.858 1.00 86.00 72 LYS A CA 1
ATOM 527 C C . LYS A 1 72 ? 19.088 10.196 -12.907 1.00 86.00 72 LYS A C 1
ATOM 529 O O . LYS A 1 72 ? 19.968 11.040 -12.742 1.00 86.00 72 LYS A O 1
ATOM 534 N N . THR A 1 73 ? 18.247 10.279 -13.931 1.00 83.12 73 THR A N 1
ATOM 535 C CA . THR A 1 73 ? 18.259 11.424 -14.867 1.00 83.12 73 THR A CA 1
ATOM 536 C C . THR A 1 73 ? 18.136 12.783 -14.157 1.00 83.12 73 THR A C 1
ATOM 538 O O . THR A 1 73 ? 18.661 13.785 -14.634 1.00 83.12 73 THR A O 1
ATOM 541 N N . THR A 1 74 ? 17.534 12.812 -12.963 1.00 79.81 74 THR A N 1
ATOM 542 C CA . THR A 1 74 ? 17.420 13.985 -12.073 1.00 79.81 74 THR A CA 1
ATOM 543 C C . THR A 1 74 ? 18.560 14.127 -11.047 1.00 79.81 74 THR A C 1
ATOM 545 O O . THR A 1 74 ? 18.480 14.946 -10.132 1.00 79.81 74 THR A O 1
ATOM 548 N N . GLY A 1 75 ? 19.621 13.322 -11.154 1.00 88.31 75 GLY A N 1
ATOM 549 C CA . GLY A 1 75 ? 20.777 13.318 -10.248 1.00 88.31 75 GLY A CA 1
ATOM 550 C C . GLY A 1 75 ? 20.621 12.459 -8.986 1.00 88.31 75 GLY A C 1
ATOM 551 O O . GLY A 1 75 ? 21.591 12.279 -8.250 1.00 88.31 75 GLY A O 1
ATOM 552 N N . ARG A 1 76 ? 19.439 11.884 -8.725 1.00 91.44 76 ARG A N 1
ATOM 553 C CA . ARG A 1 76 ? 19.190 10.962 -7.602 1.00 91.44 76 ARG A CA 1
ATOM 554 C C . ARG A 1 76 ? 18.095 9.949 -7.929 1.00 91.44 76 ARG A C 1
ATOM 556 O O . ARG A 1 76 ? 17.282 10.189 -8.813 1.00 91.44 76 ARG A O 1
ATOM 563 N N . TYR A 1 77 ? 18.066 8.842 -7.189 1.00 95.06 77 TYR A N 1
ATOM 564 C CA . TYR A 1 77 ? 16.900 7.958 -7.179 1.00 95.06 77 TYR A CA 1
ATOM 565 C C . TYR A 1 77 ? 15.767 8.601 -6.377 1.00 95.06 77 TYR A C 1
ATOM 567 O O . TYR A 1 77 ? 16.017 9.238 -5.351 1.00 95.06 77 TYR A O 1
ATOM 575 N N . ILE A 1 78 ? 14.538 8.410 -6.842 1.00 95.75 78 ILE A N 1
ATOM 576 C CA . ILE A 1 78 ? 13.311 8.803 -6.147 1.00 95.75 78 ILE A CA 1
ATOM 577 C C . ILE A 1 78 ? 12.832 7.645 -5.263 1.00 95.75 78 ILE A C 1
ATOM 579 O O . ILE A 1 78 ? 12.393 7.869 -4.136 1.00 95.75 78 ILE A O 1
ATOM 583 N N . VAL A 1 79 ? 12.952 6.395 -5.730 1.00 97.75 79 VAL A N 1
ATOM 584 C CA . VAL A 1 79 ? 12.466 5.233 -4.977 1.00 97.75 79 VAL A CA 1
ATOM 585 C C . VAL A 1 79 ? 13.491 4.779 -3.940 1.00 97.75 79 VAL A C 1
ATOM 587 O O . VAL A 1 79 ? 14.619 4.378 -4.260 1.00 97.75 79 VAL A O 1
ATOM 590 N N . ASN A 1 80 ? 13.067 4.740 -2.679 1.00 97.94 80 ASN A N 1
ATOM 591 C CA . ASN A 1 80 ? 13.771 4.030 -1.626 1.00 97.94 80 ASN A CA 1
ATOM 592 C C . ASN A 1 80 ? 13.434 2.528 -1.696 1.00 97.94 80 ASN A C 1
ATOM 594 O O . ASN A 1 80 ? 12.416 2.074 -1.183 1.00 97.94 80 ASN A O 1
ATOM 598 N N . MET A 1 81 ? 14.305 1.741 -2.334 1.00 98.12 81 MET A N 1
ATOM 599 C CA . MET A 1 81 ? 14.087 0.294 -2.500 1.00 98.12 81 MET A CA 1
ATOM 600 C C . MET A 1 81 ? 14.123 -0.483 -1.178 1.00 98.12 81 MET A C 1
ATOM 602 O O . MET A 1 81 ? 13.495 -1.532 -1.083 1.00 98.12 81 MET A O 1
ATOM 606 N N . ALA A 1 82 ? 14.824 0.017 -0.154 1.00 98.38 82 ALA A N 1
ATOM 607 C CA . ALA A 1 82 ? 14.823 -0.618 1.163 1.00 98.38 82 ALA A CA 1
ATOM 608 C C . ALA A 1 82 ? 13.468 -0.433 1.864 1.00 98.38 82 ALA A C 1
ATOM 610 O O . ALA A 1 82 ? 12.954 -1.375 2.458 1.00 98.38 82 ALA A O 1
ATOM 611 N N . ALA A 1 83 ? 12.875 0.758 1.744 1.00 98.56 83 ALA A N 1
ATOM 612 C CA . ALA A 1 83 ? 11.519 1.042 2.209 1.00 98.56 83 ALA A CA 1
ATOM 613 C C . ALA A 1 83 ? 10.476 0.196 1.465 1.00 98.56 83 ALA A C 1
ATOM 615 O O . ALA A 1 83 ? 9.675 -0.490 2.093 1.00 98.56 83 ALA A O 1
ATOM 616 N N . ALA A 1 84 ? 10.566 0.139 0.132 1.00 98.56 84 ALA A N 1
ATOM 617 C CA . ALA A 1 84 ? 9.698 -0.716 -0.673 1.00 98.56 84 ALA A CA 1
ATOM 618 C C . ALA A 1 84 ? 9.797 -2.199 -0.266 1.00 98.56 84 ALA A C 1
ATOM 620 O O . ALA A 1 84 ? 8.780 -2.880 -0.188 1.00 98.56 84 ALA A O 1
ATOM 621 N N . ALA A 1 85 ? 11.002 -2.697 0.040 1.00 98.25 85 ALA A N 1
ATOM 622 C CA . ALA A 1 85 ? 11.200 -4.077 0.484 1.00 98.25 85 ALA A CA 1
ATOM 623 C C . ALA A 1 85 ? 10.573 -4.353 1.861 1.00 98.25 85 ALA A C 1
ATOM 625 O O . ALA A 1 85 ? 9.974 -5.410 2.050 1.00 98.25 85 ALA A O 1
ATOM 626 N N . ARG A 1 86 ? 10.663 -3.407 2.809 1.00 98.50 86 ARG A N 1
ATOM 627 C CA . ARG A 1 86 ? 9.976 -3.520 4.108 1.00 98.50 86 ARG A CA 1
ATOM 628 C C . ARG A 1 86 ? 8.459 -3.547 3.942 1.00 98.50 86 ARG A C 1
ATOM 630 O O . ARG A 1 86 ? 7.814 -4.429 4.498 1.00 98.50 86 ARG A O 1
ATOM 637 N N . ALA A 1 87 ? 7.903 -2.650 3.128 1.00 98.56 87 ALA A N 1
ATOM 638 C CA . ALA A 1 87 ? 6.476 -2.666 2.820 1.00 98.56 87 ALA A CA 1
ATOM 639 C C . ALA A 1 87 ? 6.047 -3.958 2.117 1.00 98.56 87 ALA A C 1
ATOM 641 O O . ALA A 1 87 ? 5.005 -4.509 2.451 1.00 98.56 87 ALA A O 1
ATOM 642 N N . GLN A 1 88 ? 6.847 -4.481 1.183 1.00 98.19 88 GLN A N 1
ATOM 643 C CA . GLN A 1 88 ? 6.529 -5.749 0.529 1.00 98.19 88 GLN A CA 1
ATOM 644 C C . GLN A 1 88 ? 6.520 -6.909 1.529 1.00 98.19 88 GLN A C 1
ATOM 646 O O . GLN A 1 88 ? 5.626 -7.746 1.474 1.00 98.19 88 GLN A O 1
ATOM 651 N N . ALA A 1 89 ? 7.476 -6.946 2.459 1.00 97.75 89 ALA A N 1
ATOM 652 C CA . ALA A 1 89 ? 7.507 -7.957 3.513 1.00 97.75 89 ALA A CA 1
ATOM 653 C C . ALA A 1 89 ? 6.292 -7.868 4.457 1.00 97.75 89 ALA A C 1
ATOM 655 O O . ALA A 1 89 ? 5.871 -8.886 4.999 1.00 97.75 89 ALA A O 1
ATOM 656 N N . ALA A 1 90 ? 5.723 -6.672 4.630 1.00 98.25 90 ALA A N 1
ATOM 657 C CA . ALA A 1 90 ? 4.515 -6.440 5.419 1.00 98.25 90 ALA A CA 1
ATOM 658 C C . ALA A 1 90 ? 3.207 -6.643 4.627 1.00 98.25 90 ALA A C 1
ATOM 660 O O . ALA A 1 90 ? 2.132 -6.629 5.226 1.00 98.25 90 ALA A O 1
ATOM 661 N N . LEU A 1 91 ? 3.260 -6.797 3.299 1.00 97.94 91 LEU A N 1
ATOM 662 C CA . LEU A 1 91 ? 2.076 -6.919 2.449 1.00 97.94 91 LEU A CA 1
ATOM 663 C C . LEU A 1 91 ? 1.455 -8.313 2.557 1.00 97.94 91 LEU A C 1
ATOM 665 O O . LEU A 1 91 ? 2.044 -9.314 2.152 1.00 97.94 91 LEU A O 1
ATOM 669 N N . VAL A 1 92 ? 0.206 -8.361 3.015 1.00 97.19 92 VAL A N 1
ATOM 670 C CA . VAL A 1 92 ? -0.597 -9.580 3.107 1.00 97.19 92 VAL A CA 1
ATOM 671 C C . VAL A 1 92 ? -1.757 -9.489 2.123 1.00 97.19 92 VAL A C 1
ATOM 673 O O . VAL A 1 92 ? -2.728 -8.769 2.349 1.00 97.19 92 VAL A O 1
ATOM 676 N N . LEU A 1 93 ? -1.672 -10.241 1.022 1.00 95.12 93 LEU A N 1
ATOM 677 C CA . LEU A 1 93 ? -2.785 -10.405 0.086 1.00 95.12 93 LEU A CA 1
ATOM 678 C C . LEU A 1 93 ? -3.708 -11.527 0.575 1.00 95.12 93 LEU A C 1
ATOM 680 O O . LEU A 1 93 ? -3.417 -12.710 0.393 1.00 95.12 93 LEU A O 1
ATOM 684 N N . ALA A 1 94 ? -4.816 -11.149 1.205 1.00 92.31 94 ALA A N 1
ATOM 685 C CA . ALA A 1 94 ? -5.754 -12.077 1.810 1.00 92.31 94 ALA A CA 1
ATOM 686 C C . ALA A 1 94 ? -6.660 -12.735 0.742 1.00 92.31 94 ALA A C 1
ATOM 688 O O . ALA A 1 94 ? -7.300 -12.028 -0.043 1.00 92.31 94 ALA A O 1
ATOM 689 N N . PRO A 1 95 ? -6.763 -14.081 0.704 1.00 85.06 95 PRO A N 1
ATOM 690 C CA . PRO A 1 95 ? -7.641 -14.795 -0.231 1.00 85.06 95 PRO A CA 1
ATOM 691 C C . PRO A 1 95 ? -9.122 -14.757 0.185 1.00 85.06 95 PRO A C 1
ATOM 693 O O . PRO A 1 95 ? -9.995 -15.156 -0.583 1.00 85.06 95 PRO A O 1
ATOM 696 N N . ALA A 1 96 ? -9.398 -14.310 1.408 1.00 89.12 96 ALA A N 1
ATOM 697 C CA . ALA A 1 96 ? -10.715 -14.179 2.011 1.00 89.12 96 ALA A CA 1
ATOM 698 C C . ALA A 1 96 ? -10.715 -12.956 2.948 1.00 89.12 96 ALA A C 1
ATOM 700 O O . ALA A 1 96 ? -9.634 -12.490 3.315 1.00 89.12 96 ALA A O 1
ATOM 701 N N . PRO A 1 97 ? -11.893 -12.439 3.345 1.00 91.75 97 PRO A N 1
ATOM 702 C CA . PRO A 1 97 ? -12.010 -11.389 4.354 1.00 91.75 97 PRO A CA 1
ATOM 703 C C . PRO A 1 97 ? -11.120 -11.632 5.580 1.00 91.75 97 PRO A C 1
ATOM 705 O O . PRO A 1 97 ? -11.218 -12.679 6.221 1.00 91.75 97 PRO A O 1
ATOM 708 N N . ALA A 1 98 ? -10.264 -10.662 5.891 1.00 92.06 98 ALA A N 1
ATOM 709 C CA . ALA A 1 98 ? -9.361 -10.680 7.034 1.00 92.06 98 ALA A CA 1
ATOM 710 C C . ALA A 1 98 ? -9.310 -9.276 7.662 1.00 92.06 98 ALA A C 1
ATOM 712 O O . ALA A 1 98 ? -9.289 -8.301 6.905 1.00 92.06 98 ALA A O 1
ATOM 713 N N . PRO A 1 99 ? -9.281 -9.159 9.005 1.00 96.06 99 PRO A N 1
ATOM 714 C CA . PRO A 1 99 ? -9.094 -7.878 9.678 1.00 96.06 99 PRO A CA 1
ATOM 715 C C . PRO A 1 99 ? -7.780 -7.208 9.267 1.00 96.06 99 PRO A C 1
ATOM 717 O O . PRO A 1 99 ? -6.783 -7.897 9.043 1.00 96.06 99 PRO A O 1
ATOM 720 N N . ALA A 1 100 ? -7.767 -5.877 9.220 1.00 97.56 100 ALA A N 1
ATOM 721 C CA . ALA A 1 100 ? -6.517 -5.132 9.157 1.00 97.56 100 ALA A CA 1
ATOM 722 C C . ALA A 1 100 ? -5.729 -5.310 10.466 1.00 97.56 100 ALA A C 1
ATOM 724 O O . ALA A 1 100 ? -6.316 -5.479 11.537 1.00 97.56 100 ALA A O 1
ATOM 725 N N . ALA A 1 101 ? -4.401 -5.261 10.376 1.00 97.00 101 ALA A N 1
ATOM 726 C CA . ALA A 1 101 ? -3.515 -5.324 11.533 1.00 97.00 101 ALA A CA 1
ATOM 727 C C . ALA A 1 101 ? -2.506 -4.162 11.511 1.00 97.00 101 ALA A C 1
ATOM 729 O O . ALA A 1 101 ? -2.103 -3.718 10.433 1.00 97.00 101 ALA A O 1
ATOM 730 N N . PRO A 1 102 ? -2.073 -3.660 12.683 1.00 97.00 102 PRO A N 1
ATOM 731 C CA . PRO A 1 102 ? -1.244 -2.456 12.780 1.00 97.00 102 PRO A CA 1
ATOM 732 C C . PRO A 1 102 ? 0.201 -2.643 12.284 1.00 97.00 102 PRO A C 1
ATOM 734 O O . PRO A 1 102 ? 0.935 -1.666 12.141 1.00 97.00 102 PRO A O 1
ATOM 737 N N . ASP A 1 103 ? 0.618 -3.883 12.034 1.00 97.25 103 ASP A N 1
ATOM 738 C CA . ASP A 1 103 ? 1.955 -4.285 11.597 1.00 97.25 103 ASP A CA 1
ATOM 739 C C . ASP A 1 103 ? 1.998 -4.831 10.159 1.00 97.25 103 ASP A C 1
ATOM 741 O O . ASP A 1 103 ? 3.079 -5.138 9.655 1.00 97.25 103 ASP A O 1
ATOM 745 N N . THR A 1 104 ? 0.853 -4.920 9.471 1.00 98.00 104 THR A N 1
ATOM 746 C CA . THR A 1 104 ? 0.776 -5.440 8.0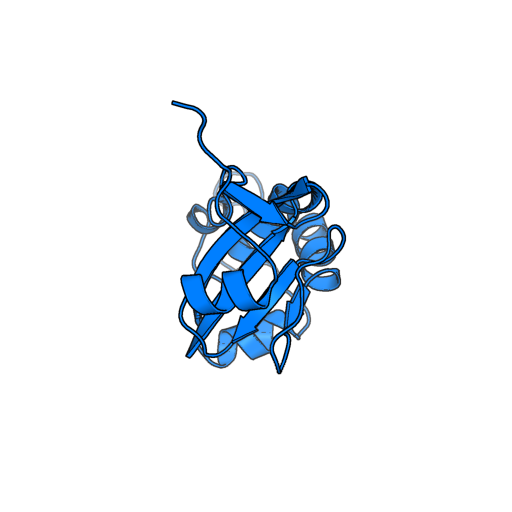97 1.00 98.00 104 THR A CA 1
ATOM 747 C C . THR A 1 10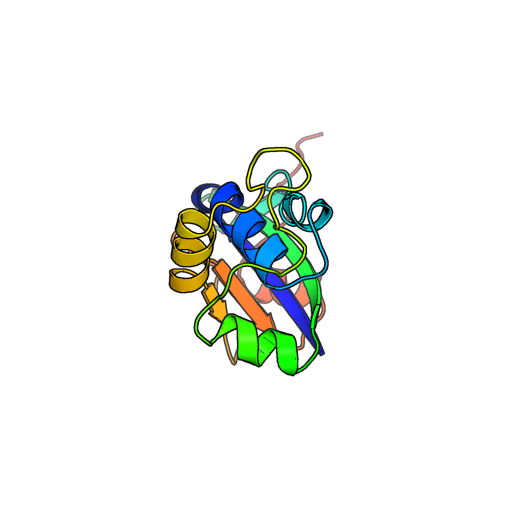4 ? -0.007 -4.519 7.173 1.00 98.00 104 THR A C 1
ATOM 749 O O . THR A 1 104 ? -0.962 -3.855 7.564 1.00 98.00 104 THR A O 1
ATOM 752 N N . ILE A 1 105 ? 0.375 -4.508 5.899 1.00 98.56 105 ILE A N 1
ATOM 753 C CA . ILE A 1 105 ? -0.398 -3.877 4.832 1.00 98.56 105 ILE A CA 1
ATOM 754 C C . ILE A 1 105 ? -1.394 -4.927 4.338 1.00 98.56 105 ILE A C 1
ATOM 756 O O . ILE A 1 105 ? -1.020 -5.872 3.644 1.00 98.56 105 ILE A O 1
ATOM 760 N N . THR A 1 106 ? -2.663 -4.793 4.714 1.00 98.38 106 THR A N 1
ATOM 761 C CA . THR A 1 106 ? -3.693 -5.794 4.401 1.00 98.38 106 THR A CA 1
ATOM 762 C C . THR A 1 106 ? -4.346 -5.476 3.061 1.00 98.38 106 THR A C 1
ATOM 764 O O . THR A 1 106 ? -4.924 -4.407 2.893 1.00 98.38 106 THR A O 1
ATOM 767 N N . ALA A 1 107 ? -4.286 -6.401 2.104 1.00 97.38 107 ALA A N 1
ATOM 768 C CA . ALA A 1 107 ? -4.898 -6.267 0.786 1.00 97.38 107 ALA A CA 1
ATOM 769 C C . ALA A 1 107 ? -5.972 -7.341 0.570 1.00 97.38 107 ALA A C 1
ATOM 771 O O . ALA A 1 107 ? -5.699 -8.530 0.710 1.00 97.38 107 ALA A O 1
ATOM 772 N N . LEU A 1 108 ? -7.180 -6.933 0.178 1.00 96.31 108 LEU A N 1
ATOM 773 C CA . LEU A 1 108 ? -8.300 -7.827 -0.115 1.00 96.31 108 LEU A CA 1
ATOM 774 C C . LEU A 1 108 ? -8.741 -7.663 -1.570 1.00 96.31 108 LEU A C 1
ATOM 776 O O . LEU A 1 108 ? -9.042 -6.556 -2.024 1.00 96.31 108 LEU A O 1
ATOM 780 N N . ALA A 1 109 ? -8.790 -8.777 -2.298 1.00 92.94 109 ALA A N 1
ATOM 781 C CA . ALA A 1 109 ? -9.238 -8.817 -3.685 1.00 92.94 109 ALA A CA 1
ATOM 782 C C . ALA A 1 109 ? -10.733 -9.158 -3.782 1.00 92.94 109 ALA A C 1
ATOM 784 O O . ALA A 1 109 ? -11.209 -10.061 -3.099 1.00 92.94 109 ALA A O 1
ATOM 785 N N . GLY A 1 110 ? -11.458 -8.484 -4.681 1.00 89.25 110 GLY A N 1
ATOM 786 C CA . GLY A 1 110 ? -12.829 -8.842 -5.068 1.00 89.25 110 GLY A CA 1
ATOM 787 C C . GLY A 1 110 ? -13.906 -7.817 -4.688 1.00 89.25 110 GLY A C 1
ATOM 788 O O . GLY A 1 110 ? -14.515 -7.261 -5.606 1.00 89.25 110 GLY A O 1
ATOM 789 N N . PRO A 1 111 ? -14.178 -7.569 -3.390 1.00 87.81 111 PRO A N 1
ATOM 790 C CA . PRO A 1 111 ? -15.257 -6.682 -2.955 1.00 87.81 111 PRO A CA 1
ATOM 791 C C . PRO A 1 111 ? -15.085 -5.228 -3.405 1.00 87.81 111 PRO A C 1
ATOM 793 O O . PRO A 1 111 ? -14.020 -4.802 -3.866 1.00 87.81 111 PRO A O 1
ATOM 796 N N . THR A 1 112 ? -16.143 -4.432 -3.238 1.00 91.31 112 THR A N 1
ATOM 797 C CA . THR A 1 112 ? -16.016 -2.982 -3.395 1.00 91.31 112 THR A CA 1
ATOM 798 C C . THR A 1 112 ? -15.122 -2.391 -2.302 1.00 91.31 112 THR A C 1
ATOM 800 O O . THR A 1 112 ? -14.871 -3.036 -1.289 1.00 91.31 112 THR A O 1
ATOM 803 N N . GLY A 1 113 ? -14.627 -1.165 -2.497 1.00 90.94 113 GLY A N 1
ATOM 804 C CA . GLY A 1 113 ? -13.810 -0.470 -1.494 1.00 90.94 113 GLY A CA 1
ATOM 805 C C . GLY A 1 113 ? -14.459 -0.467 -0.103 1.00 90.94 113 GLY A C 1
ATOM 806 O O . GLY A 1 113 ? -13.880 -1.040 0.814 1.00 90.94 113 GLY A O 1
ATOM 807 N N . PRO A 1 114 ? -15.674 0.093 0.052 1.00 93.62 114 PRO A N 1
ATOM 808 C CA . PRO A 1 114 ? -16.374 0.106 1.336 1.00 93.62 114 PRO A CA 1
ATOM 809 C C . PRO A 1 114 ? -16.607 -1.286 1.935 1.00 93.62 114 PRO A C 1
ATOM 811 O O . PRO A 1 114 ? -16.340 -1.481 3.118 1.00 93.62 114 PRO A O 1
ATOM 814 N N . ASP A 1 115 ? -17.029 -2.265 1.127 1.00 94.94 115 ASP A N 1
ATOM 815 C CA . ASP A 1 115 ? -17.270 -3.631 1.618 1.00 94.94 115 ASP A CA 1
ATOM 816 C C . ASP A 1 115 ? -15.974 -4.298 2.092 1.00 94.94 115 ASP A C 1
ATOM 818 O O . ASP A 1 115 ? -15.962 -5.001 3.100 1.00 94.94 115 ASP A O 1
ATOM 822 N N . ALA A 1 116 ? -14.866 -4.063 1.383 1.00 96.31 116 ALA A N 1
ATOM 823 C CA . ALA A 1 116 ? -13.559 -4.574 1.766 1.00 96.31 116 ALA A CA 1
ATOM 824 C C . ALA A 1 116 ? -13.056 -3.934 3.065 1.00 96.31 116 ALA A C 1
ATOM 826 O O . ALA A 1 116 ? -12.517 -4.636 3.912 1.00 96.31 116 ALA A O 1
ATOM 827 N N . LEU A 1 117 ? -13.259 -2.629 3.249 1.00 96.88 117 LEU A N 1
ATOM 828 C CA . LEU A 1 117 ? -12.863 -1.929 4.473 1.00 96.88 117 LEU A CA 1
ATOM 829 C C . LEU A 1 117 ? -13.692 -2.387 5.675 1.00 96.88 117 LEU A C 1
ATOM 831 O O . LEU A 1 117 ? -13.127 -2.670 6.729 1.00 96.88 117 LEU A O 1
ATOM 835 N N . ALA A 1 118 ? -15.001 -2.578 5.495 1.00 96.44 118 ALA A N 1
ATOM 836 C CA . ALA A 1 118 ? -15.852 -3.180 6.517 1.00 96.44 118 ALA A CA 1
ATOM 837 C C . ALA A 1 118 ? -15.402 -4.613 6.858 1.00 96.44 118 ALA A C 1
ATOM 839 O O . ALA A 1 118 ? -15.311 -4.972 8.030 1.00 96.44 118 ALA A O 1
ATOM 840 N N . ALA A 1 119 ? -15.051 -5.417 5.849 1.00 96.56 119 ALA A N 1
ATOM 841 C CA . ALA A 1 119 ? -14.499 -6.760 6.033 1.00 96.56 119 ALA A CA 1
ATOM 842 C C . ALA A 1 119 ? -13.135 -6.768 6.754 1.00 96.56 119 ALA A C 1
ATOM 844 O O . ALA A 1 119 ? -12.819 -7.735 7.445 1.00 96.56 119 ALA A O 1
ATOM 845 N N . MET A 1 120 ? -12.357 -5.690 6.628 1.00 97.69 120 MET A N 1
ATOM 846 C CA . MET A 1 120 ? -11.119 -5.459 7.378 1.00 97.69 120 MET A CA 1
ATOM 847 C C . MET A 1 120 ? -11.356 -4.921 8.798 1.00 97.69 120 MET A C 1
ATOM 849 O O . MET A 1 120 ? -10.394 -4.703 9.532 1.00 97.69 120 MET A O 1
ATOM 853 N N . GLY A 1 121 ? -12.610 -4.716 9.210 1.00 97.44 121 GLY A N 1
ATOM 854 C CA . GLY A 1 121 ? -12.949 -4.168 10.525 1.00 97.44 121 GLY A CA 1
ATOM 855 C C . GLY A 1 121 ? -12.699 -2.664 10.648 1.00 97.44 121 GLY A C 1
ATOM 856 O O . GLY A 1 121 ? -12.517 -2.173 11.760 1.00 97.44 121 GLY A O 1
ATOM 857 N N . LEU A 1 122 ? -12.670 -1.944 9.522 1.00 97.62 122 LEU A N 1
ATOM 858 C CA . LEU A 1 122 ? -12.395 -0.513 9.472 1.00 97.62 122 LEU A CA 1
ATOM 859 C C . LEU A 1 122 ? -13.672 0.305 9.294 1.00 97.62 122 LEU A C 1
ATOM 861 O O . LEU A 1 122 ? -14.553 -0.030 8.500 1.00 97.62 122 LEU A O 1
ATOM 865 N N . SER A 1 123 ? -13.720 1.443 9.976 1.00 96.69 123 SER A N 1
ATOM 866 C CA . SER A 1 123 ? -14.756 2.458 9.809 1.00 96.69 123 SER A CA 1
ATOM 867 C C . SER A 1 123 ? -14.143 3.834 9.576 1.00 96.69 123 SER A C 1
ATOM 869 O O . SER A 1 123 ? -13.014 4.105 9.991 1.00 96.69 123 SER A O 1
ATOM 871 N N . ALA A 1 124 ? -14.895 4.723 8.926 1.00 91.75 124 ALA A N 1
ATOM 872 C CA . ALA A 1 124 ? -14.533 6.133 8.891 1.00 91.75 124 ALA A CA 1
ATOM 873 C C . ALA A 1 124 ? -14.510 6.689 10.332 1.00 91.75 124 ALA A C 1
ATOM 875 O O . ALA A 1 124 ? -15.336 6.272 11.151 1.00 91.75 124 ALA A O 1
ATOM 876 N N . PRO A 1 125 ? -13.586 7.603 10.672 1.00 81.25 125 PRO A N 1
ATOM 877 C CA . PRO A 1 125 ? -13.578 8.252 11.972 1.00 81.25 125 PRO A CA 1
ATOM 878 C C . PRO A 1 125 ? -14.892 9.006 12.171 1.00 81.25 125 PRO A C 1
ATOM 880 O O . PRO A 1 125 ? -15.421 9.616 11.240 1.00 81.25 125 PRO A O 1
ATOM 883 N N . VAL A 1 126 ? -15.417 8.962 13.395 1.00 75.19 126 VAL A N 1
ATOM 884 C CA . VAL A 1 126 ? -16.573 9.775 13.772 1.00 75.19 126 VAL A CA 1
ATOM 885 C C . VAL A 1 126 ? -16.117 11.229 13.762 1.00 75.19 126 VAL A C 1
ATOM 887 O O . VAL A 1 126 ? -15.343 11.648 14.619 1.00 75.19 126 VAL A O 1
ATOM 890 N N . THR A 1 127 ? -16.545 11.993 12.764 1.00 66.81 127 THR A N 1
ATOM 891 C CA . THR A 1 127 ? -16.341 13.439 12.760 1.00 66.81 127 THR A CA 1
ATOM 892 C C . THR A 1 127 ? -17.303 14.033 13.785 1.00 66.81 127 THR A C 1
ATOM 894 O O . THR A 1 127 ? -18.507 14.081 13.535 1.00 66.81 127 THR A O 1
ATOM 897 N N . GLU A 1 128 ? -16.807 14.446 14.951 1.00 53.09 128 GLU A N 1
ATOM 898 C CA . GLU A 1 128 ? -17.580 15.334 15.823 1.00 53.09 128 GLU A CA 1
ATOM 899 C C . GLU A 1 128 ? -17.724 16.683 15.100 1.00 53.09 128 GLU A C 1
ATOM 901 O O . GLU A 1 128 ? -16.732 17.357 14.816 1.00 53.09 128 GLU A O 1
ATOM 906 N N . THR A 1 129 ? -18.958 17.012 14.712 1.00 45.81 129 THR A N 1
ATOM 907 C CA . THR A 1 129 ? -19.372 18.325 14.185 1.00 45.81 129 THR A CA 1
ATOM 908 C C . THR A 1 129 ? -19.747 19.276 15.302 1.00 45.81 129 THR A C 1
ATOM 910 O O . THR A 1 129 ? -20.477 18.814 16.209 1.00 45.81 129 THR A O 1
#

Sequence (129 aa):
MRITVACPESLIEDANHLAMVLAHGPADGQTYGAPGWVDAAGHRYACASFEARAAWIAAAQGPIARPAWDDKTTGRYIVNMAAAARAQAALVLAPAPAPAAPDTITALAGPTGPDALAAMGLSAPVTET

Radius of gyration: 14.71 Å; chains: 1; bounding box: 40×33×34 Å

Secondary structure (DSSP, 8-state):
-EEEEEEEGGGHHHHHHHHHHHSSSGGGGGSS-S--EE-TT--EEEEEEEEPPHHHHHHHHS-----TT-SSTTSS-S--HHHHHHHHHHEEEESS-----TTSEEEEESS-HHHHHHHTT-B------

pLDDT: mean 94.24, std 7.36, range [45.81, 98.75]

Organism: NCBI:txid407234